Protein AF-A0A183T399-F1 (afdb_monomer_lite)

Sequence (146 aa):
MTERSDPFYVVKDEVIKSLAQANTEYEAWKSNVLGKSANIKTAETALRQTIRNIEWDLEDLQETVLIVEKNPAKFFIPADELRSRQFFLHDVKAIVRRVKDNLADPRDLNSNRKSVSFEIPTHAAVNGTVSRKVEKTNGFTPAHKP

pLDDT: mean 83.8, std 19.94, range [34.53, 98.56]

Structure (mmCIF, N/CA/C/O backbone):
data_AF-A0A183T399-F1
#
_entry.id   AF-A0A183T399-F1
#
loop_
_atom_site.group_PDB
_atom_site.id
_atom_site.type_symbol
_atom_site.label_atom_id
_atom_site.label_alt_id
_atom_site.label_comp_id
_atom_site.label_asym_id
_atom_site.label_entity_id
_atom_site.label_seq_id
_atom_site.pdbx_PDB_ins_code
_atom_site.Cartn_x
_atom_site.Cartn_y
_atom_site.Cartn_z
_atom_site.occupancy
_atom_site.B_iso_or_equiv
_atom_site.auth_seq_id
_atom_site.auth_comp_id
_atom_site.auth_asym_id
_atom_site.auth_atom_id
_atom_site.pdbx_PDB_model_num
ATOM 1 N N . MET A 1 1 ? 32.083 -4.484 -11.028 1.00 36.41 1 MET A N 1
ATOM 2 C CA . MET A 1 1 ? 30.987 -3.649 -11.558 1.00 36.41 1 MET A CA 1
ATOM 3 C C . MET A 1 1 ? 29.820 -3.829 -10.614 1.00 36.41 1 MET A C 1
ATOM 5 O O . MET A 1 1 ? 29.283 -4.921 -10.546 1.00 36.41 1 MET A O 1
ATOM 9 N N . THR A 1 2 ? 29.540 -2.839 -9.776 1.00 46.12 2 THR A N 1
ATOM 10 C CA . THR A 1 2 ? 28.446 -2.894 -8.804 1.00 46.12 2 THR A CA 1
ATOM 11 C C . THR A 1 2 ? 27.140 -2.691 -9.564 1.00 46.12 2 THR A C 1
ATOM 13 O O . THR A 1 2 ? 26.875 -1.579 -10.018 1.00 46.12 2 THR A O 1
ATOM 16 N N . GLU A 1 3 ? 26.349 -3.750 -9.750 1.00 53.56 3 GLU A N 1
ATOM 17 C CA . GLU A 1 3 ? 24.932 -3.577 -10.070 1.00 53.56 3 GLU A CA 1
ATOM 18 C C . GLU A 1 3 ? 24.320 -2.730 -8.953 1.00 53.56 3 GLU A C 1
ATOM 20 O O . GLU A 1 3 ? 24.285 -3.144 -7.794 1.00 53.56 3 GLU A O 1
ATOM 25 N N . ARG A 1 4 ? 23.897 -1.505 -9.270 1.00 63.12 4 ARG A N 1
ATOM 26 C CA . ARG A 1 4 ? 22.944 -0.818 -8.401 1.00 63.12 4 ARG A CA 1
ATOM 27 C C . ARG A 1 4 ? 21.620 -1.533 -8.600 1.00 63.12 4 ARG A C 1
ATOM 29 O O . ARG A 1 4 ? 21.142 -1.578 -9.730 1.00 63.12 4 ARG A O 1
ATOM 36 N N . SER A 1 5 ? 21.065 -2.071 -7.519 1.00 76.69 5 SER A N 1
ATOM 37 C CA . SER A 1 5 ? 19.714 -2.624 -7.502 1.00 76.69 5 SER A CA 1
ATOM 38 C C . SER A 1 5 ? 18.753 -1.655 -8.186 1.00 76.69 5 SER A C 1
ATOM 40 O O . SER A 1 5 ? 18.789 -0.453 -7.909 1.00 76.69 5 SER A O 1
ATOM 42 N N . ASP A 1 6 ? 17.924 -2.172 -9.091 1.00 86.06 6 ASP A N 1
ATOM 43 C CA . ASP A 1 6 ? 16.892 -1.388 -9.761 1.00 86.06 6 ASP A CA 1
ATOM 44 C C . ASP A 1 6 ? 15.998 -0.712 -8.701 1.00 86.06 6 ASP A C 1
ATOM 46 O O . ASP A 1 6 ? 15.392 -1.419 -7.885 1.00 86.06 6 ASP A O 1
ATOM 50 N N . PRO A 1 7 ? 15.906 0.634 -8.688 1.00 89.81 7 PRO A N 1
ATOM 51 C CA . PRO A 1 7 ? 15.120 1.372 -7.703 1.00 89.81 7 PRO A CA 1
ATOM 52 C C . PRO A 1 7 ? 13.665 0.907 -7.602 1.00 89.81 7 PRO A C 1
ATOM 54 O O . PRO A 1 7 ? 13.100 0.935 -6.512 1.00 89.81 7 PRO A O 1
ATOM 57 N N . PHE A 1 8 ? 13.076 0.420 -8.702 1.00 92.62 8 PHE A N 1
ATOM 58 C CA . PHE A 1 8 ? 11.723 -0.131 -8.683 1.00 92.62 8 PHE A CA 1
ATOM 59 C C . PHE A 1 8 ? 11.606 -1.308 -7.710 1.00 92.62 8 PHE A C 1
ATOM 61 O O . PHE A 1 8 ? 10.646 -1.390 -6.951 1.00 92.62 8 PHE A O 1
ATOM 68 N N . TYR A 1 9 ? 12.583 -2.217 -7.717 1.00 92.00 9 TYR A N 1
ATOM 69 C CA . TYR A 1 9 ? 12.554 -3.418 -6.885 1.00 92.00 9 TYR A CA 1
ATOM 70 C C . TYR A 1 9 ? 12.825 -3.118 -5.412 1.00 92.00 9 TYR A C 1
ATOM 72 O O . TYR A 1 9 ? 12.238 -3.760 -4.548 1.00 92.00 9 TYR A O 1
ATOM 80 N N . VAL A 1 10 ? 13.642 -2.103 -5.127 1.00 93.62 10 VAL A N 1
ATOM 81 C CA . VAL A 1 10 ? 13.868 -1.636 -3.752 1.00 93.62 10 VAL A CA 1
ATOM 82 C C . VAL A 1 10 ? 12.562 -1.125 -3.145 1.00 93.62 10 VAL A C 1
ATOM 84 O O . VAL A 1 10 ? 12.141 -1.614 -2.099 1.00 93.62 10 VAL A O 1
ATOM 87 N N . VAL A 1 11 ? 11.877 -0.213 -3.839 1.00 95.31 11 VAL A N 1
ATOM 88 C CA . VAL A 1 11 ? 10.609 0.352 -3.350 1.00 95.31 11 VAL A CA 1
ATOM 89 C C . VAL A 1 11 ? 9.497 -0.700 -3.372 1.00 95.31 11 VAL A C 1
ATOM 91 O O . VAL A 1 11 ? 8.677 -0.754 -2.463 1.00 95.31 11 VAL A O 1
ATOM 94 N N . LYS A 1 12 ? 9.487 -1.617 -4.350 1.00 94.31 12 LYS A N 1
ATOM 95 C CA . LYS A 1 12 ? 8.583 -2.780 -4.354 1.00 94.31 12 LYS A CA 1
A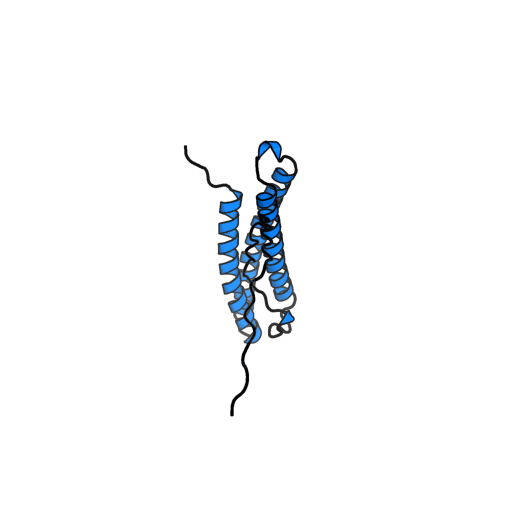TOM 96 C C . LYS A 1 12 ? 8.713 -3.602 -3.069 1.00 94.31 12 LYS A C 1
ATOM 98 O O . LYS A 1 12 ? 7.693 -3.960 -2.480 1.00 94.31 12 LYS A O 1
ATOM 103 N N . ASP A 1 13 ? 9.935 -3.897 -2.632 1.00 94.69 13 ASP A N 1
ATOM 104 C CA . ASP A 1 13 ? 10.172 -4.650 -1.398 1.00 94.69 13 ASP A CA 1
ATOM 105 C C . ASP A 1 13 ? 9.720 -3.868 -0.155 1.00 94.69 13 ASP A C 1
ATOM 107 O O . ASP A 1 13 ? 9.199 -4.459 0.794 1.00 94.69 13 ASP A O 1
ATOM 111 N N . GLU A 1 14 ? 9.883 -2.544 -0.151 1.00 96.25 14 GLU A N 1
ATOM 112 C CA . GLU A 1 14 ? 9.371 -1.665 0.908 1.00 96.25 14 GLU A CA 1
ATOM 113 C C . GLU A 1 14 ? 7.840 -1.661 0.950 1.00 96.25 14 GLU A C 1
ATOM 115 O O . GLU A 1 14 ? 7.261 -1.874 2.015 1.00 96.25 14 GLU A O 1
ATOM 120 N N . VAL A 1 15 ? 7.176 -1.561 -0.202 1.00 97.62 15 VAL A N 1
ATOM 121 C CA . VAL A 1 15 ? 5.715 -1.667 -0.319 1.00 97.62 15 VAL A CA 1
ATOM 122 C C . VAL A 1 15 ? 5.217 -3.024 0.182 1.00 97.62 15 VAL A C 1
ATOM 124 O O . VAL A 1 15 ? 4.230 -3.081 0.915 1.00 97.62 15 VAL A O 1
ATOM 127 N N . ILE A 1 16 ? 5.900 -4.126 -0.150 1.00 96.56 16 ILE A N 1
ATOM 128 C CA . ILE A 1 16 ? 5.543 -5.471 0.337 1.00 96.56 16 ILE A CA 1
ATOM 129 C C . ILE A 1 16 ? 5.653 -5.552 1.868 1.00 96.56 16 ILE A C 1
ATOM 131 O O . ILE A 1 16 ? 4.758 -6.094 2.521 1.00 96.56 16 ILE A O 1
ATOM 135 N N . LYS A 1 17 ? 6.709 -4.981 2.463 1.00 97.19 17 LYS A N 1
ATOM 136 C CA . LYS A 1 17 ? 6.855 -4.909 3.929 1.00 97.19 17 LYS A CA 1
ATOM 137 C C . LYS A 1 17 ? 5.747 -4.065 4.561 1.00 97.19 17 LYS A C 1
ATOM 139 O O . LYS A 1 17 ? 5.130 -4.503 5.532 1.00 97.19 17 LYS A O 1
ATOM 144 N N . SER A 1 18 ? 5.450 -2.904 3.983 1.00 98.06 18 SER A N 1
ATOM 145 C CA . SER A 1 18 ? 4.375 -2.019 4.439 1.00 98.06 18 SER A CA 1
ATOM 146 C C . SER A 1 18 ? 2.998 -2.680 4.327 1.00 98.06 18 SER A C 1
ATOM 148 O O . SER A 1 18 ? 2.166 -2.504 5.212 1.00 98.06 18 SER A O 1
ATOM 150 N N . LEU A 1 19 ? 2.749 -3.510 3.307 1.00 98.19 19 LEU A N 1
ATOM 151 C CA . LEU A 1 19 ? 1.519 -4.304 3.197 1.00 98.19 19 LEU A CA 1
ATOM 152 C C . LEU A 1 19 ? 1.408 -5.377 4.279 1.00 98.19 19 LEU A C 1
ATOM 154 O O . LEU A 1 19 ? 0.323 -5.578 4.822 1.00 98.19 19 LEU A O 1
ATOM 158 N N . ALA A 1 20 ? 2.508 -6.050 4.621 1.00 97.44 20 ALA A N 1
ATOM 159 C CA . ALA A 1 20 ? 2.519 -7.011 5.723 1.00 97.44 20 ALA A CA 1
ATOM 160 C C . ALA A 1 20 ? 2.215 -6.325 7.069 1.00 97.44 20 ALA A C 1
ATOM 162 O O . ALA A 1 20 ? 1.439 -6.845 7.880 1.00 97.44 20 ALA A O 1
ATOM 163 N N . GLN A 1 21 ? 2.761 -5.123 7.282 1.00 98.19 21 GLN A N 1
ATOM 164 C CA . GLN A 1 21 ? 2.411 -4.288 8.430 1.00 98.19 21 GLN A CA 1
ATOM 165 C C . GLN A 1 21 ? 0.931 -3.877 8.395 1.00 98.19 21 GLN A C 1
ATOM 167 O O . GLN A 1 21 ? 0.220 -4.080 9.380 1.00 98.19 21 GLN A O 1
ATOM 172 N N . ALA A 1 22 ? 0.439 -3.381 7.256 1.00 98.31 22 ALA A N 1
ATOM 173 C CA . ALA A 1 22 ? -0.955 -2.984 7.082 1.00 98.31 22 ALA A CA 1
ATOM 174 C C . ALA A 1 22 ? -1.924 -4.147 7.333 1.00 98.31 22 ALA A C 1
ATOM 176 O O . ALA A 1 22 ? -2.975 -3.931 7.923 1.00 98.31 22 ALA A O 1
ATOM 177 N N . ASN A 1 23 ? -1.572 -5.378 6.948 1.00 98.12 23 ASN A N 1
ATOM 178 C CA . ASN A 1 23 ? -2.367 -6.570 7.247 1.00 98.12 23 ASN A CA 1
ATOM 179 C C . ASN A 1 23 ? -2.509 -6.783 8.765 1.00 98.12 23 ASN A C 1
ATOM 181 O O . ASN A 1 23 ? -3.609 -6.970 9.281 1.00 98.12 23 ASN A O 1
ATOM 185 N N . THR A 1 24 ? -1.399 -6.674 9.499 1.00 97.94 24 THR A N 1
ATOM 186 C CA . THR A 1 24 ? -1.390 -6.814 10.965 1.00 97.94 24 THR A CA 1
ATOM 187 C C . THR A 1 24 ? -2.240 -5.729 11.632 1.00 97.94 24 THR A C 1
ATOM 189 O O . THR A 1 24 ? -3.067 -6.015 12.501 1.00 97.94 24 THR A O 1
ATOM 192 N N . GLU A 1 25 ? -2.074 -4.478 11.202 1.00 98.12 25 GLU A N 1
ATOM 193 C CA . GLU A 1 25 ? -2.846 -3.338 11.704 1.00 98.12 25 GLU A CA 1
ATOM 194 C C . GLU A 1 25 ? -4.331 -3.437 11.332 1.00 98.12 25 GLU A C 1
ATOM 196 O O . GLU A 1 25 ? -5.195 -3.088 12.137 1.00 98.12 25 GLU A O 1
ATOM 201 N N . TYR A 1 26 ? -4.641 -3.960 10.144 1.00 97.75 26 TYR A N 1
ATOM 202 C CA . TYR A 1 26 ? -6.001 -4.174 9.665 1.00 97.75 26 TYR A CA 1
ATOM 203 C C . TYR A 1 26 ? -6.742 -5.224 10.486 1.00 97.75 26 TYR A C 1
ATOM 205 O O . TYR A 1 26 ? -7.861 -4.960 10.928 1.00 97.75 26 TYR A O 1
ATOM 213 N N . GLU A 1 27 ? -6.126 -6.373 10.762 1.00 96.00 27 GLU A N 1
ATOM 214 C CA . GLU A 1 27 ? -6.742 -7.402 11.605 1.00 96.00 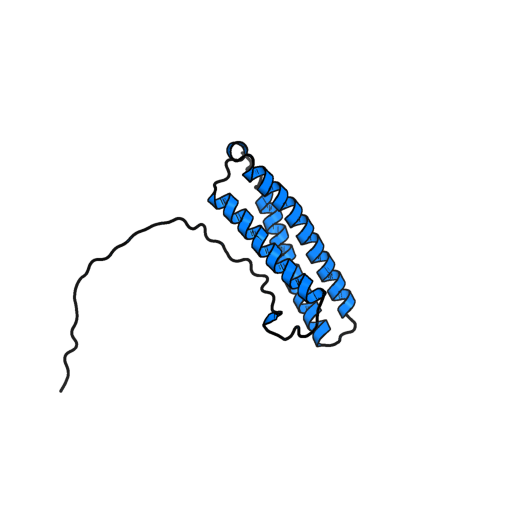27 GLU A CA 1
ATOM 215 C C . GLU A 1 27 ? -6.921 -6.916 13.051 1.00 96.00 27 GLU A C 1
ATOM 217 O O . GLU A 1 27 ? -7.972 -7.140 13.661 1.00 96.00 27 GLU A O 1
ATOM 222 N N . ALA A 1 28 ? -5.958 -6.154 13.583 1.00 95.81 28 ALA A N 1
ATOM 223 C CA . ALA A 1 28 ? -6.096 -5.514 14.889 1.00 95.81 28 ALA A CA 1
ATOM 224 C C . ALA A 1 28 ? -7.254 -4.501 14.909 1.00 95.81 28 ALA A C 1
ATOM 226 O O . ALA A 1 28 ? -8.089 -4.523 15.817 1.00 95.81 28 ALA A O 1
ATOM 227 N N . TRP A 1 29 ? -7.344 -3.621 13.911 1.00 97.19 29 TRP A N 1
ATOM 228 C CA . TRP A 1 29 ? -8.433 -2.653 13.783 1.00 97.19 29 TRP A CA 1
ATOM 229 C C . TRP A 1 29 ? -9.793 -3.349 13.653 1.00 97.19 29 TRP A C 1
ATOM 231 O O . TRP A 1 29 ? -10.713 -3.043 14.413 1.00 97.19 29 TRP A O 1
ATOM 241 N N . LYS A 1 30 ? -9.904 -4.343 12.769 1.00 95.38 30 LYS A N 1
ATOM 242 C CA . LYS A 1 30 ? -11.122 -5.129 12.548 1.00 95.38 30 LYS A CA 1
ATOM 243 C C . LYS A 1 30 ? -11.581 -5.826 13.829 1.00 95.38 30 LYS A C 1
ATOM 245 O O . LYS A 1 30 ? -12.755 -5.729 14.183 1.00 95.38 30 LYS A O 1
ATOM 250 N N . SER A 1 31 ? -10.665 -6.468 14.555 1.00 94.00 31 SER A N 1
ATOM 251 C CA . SER A 1 31 ? -10.955 -7.096 15.851 1.00 94.00 31 SER A CA 1
ATOM 252 C C . SER A 1 31 ? -11.480 -6.080 16.873 1.00 94.00 31 SER A C 1
ATOM 254 O O . SER A 1 31 ? -12.504 -6.311 17.517 1.00 94.00 31 SER A O 1
ATOM 256 N N . ASN A 1 32 ? -10.855 -4.898 16.957 1.00 94.38 32 ASN A N 1
ATOM 257 C CA . ASN A 1 32 ? -11.310 -3.824 17.841 1.00 94.38 32 ASN A CA 1
ATOM 258 C C . ASN A 1 32 ? -12.711 -3.308 17.472 1.00 94.38 32 ASN A C 1
ATOM 260 O O . ASN A 1 32 ? -13.512 -3.057 18.375 1.00 94.38 32 ASN A O 1
ATOM 264 N N . VAL A 1 33 ? -13.023 -3.163 16.178 1.00 93.88 33 VAL A N 1
ATOM 265 C CA . VAL A 1 33 ? -14.350 -2.735 15.702 1.00 93.88 33 VAL A CA 1
ATOM 266 C C . VAL A 1 33 ? -15.417 -3.765 16.073 1.00 93.88 33 VAL A C 1
ATOM 268 O O . VAL A 1 33 ? -16.441 -3.406 16.654 1.00 93.88 33 VAL A O 1
ATOM 271 N N . LEU A 1 34 ? -15.168 -5.046 15.790 1.00 92.06 34 LEU A N 1
ATOM 272 C CA . LEU A 1 34 ? -16.110 -6.131 16.083 1.00 92.06 34 LEU A CA 1
ATOM 273 C C . LEU A 1 34 ? -16.315 -6.326 17.593 1.00 92.06 34 LEU A C 1
ATOM 275 O O . LEU A 1 34 ? -17.436 -6.567 18.039 1.00 92.06 34 LEU A O 1
ATOM 279 N N . GLY A 1 35 ? -15.252 -6.165 18.383 1.00 91.94 35 GLY A N 1
ATOM 280 C CA . GLY A 1 35 ? -15.285 -6.236 19.843 1.00 91.94 35 GLY A CA 1
ATOM 281 C C . GLY A 1 35 ? -15.774 -4.964 20.544 1.00 91.94 35 GLY A C 1
ATOM 282 O O . GLY A 1 35 ? -15.851 -4.959 21.770 1.00 91.94 35 GLY A O 1
ATOM 283 N N . LYS A 1 36 ? -16.090 -3.886 19.806 1.00 88.31 36 LYS A N 1
ATOM 284 C CA . LYS A 1 36 ? -16.476 -2.565 20.351 1.00 88.31 36 LYS A CA 1
ATOM 285 C C . LYS A 1 36 ? -15.476 -2.024 21.390 1.00 88.31 36 LYS A C 1
ATOM 287 O O . LYS A 1 36 ? -15.858 -1.467 22.417 1.00 88.31 36 LYS A O 1
ATOM 292 N N . SER A 1 37 ? -14.187 -2.209 21.118 1.00 90.00 37 SER A N 1
ATOM 293 C CA . SER A 1 37 ? -13.074 -1.816 21.990 1.00 90.00 37 SER A CA 1
ATOM 294 C C . SER A 1 37 ? -12.866 -0.295 22.025 1.00 90.00 37 SER A C 1
ATOM 296 O O . SER A 1 37 ? -13.106 0.404 21.042 1.00 90.00 37 SER A O 1
ATOM 298 N N . ALA A 1 38 ? -12.329 0.236 23.127 1.00 88.25 38 ALA A N 1
ATOM 299 C CA . ALA A 1 38 ? -11.937 1.648 23.215 1.00 88.25 38 ALA A CA 1
ATOM 300 C C . ALA A 1 38 ? -10.754 2.004 22.285 1.00 88.25 38 ALA A C 1
ATOM 302 O O . ALA A 1 38 ? -10.574 3.166 21.924 1.00 88.25 38 ALA A O 1
ATOM 303 N N . ASN A 1 39 ? -9.975 1.006 21.850 1.00 91.00 39 ASN A N 1
ATOM 304 C CA . ASN A 1 39 ? -8.752 1.198 21.062 1.00 91.00 39 ASN A CA 1
ATOM 305 C C . ASN A 1 39 ? -8.988 1.350 19.546 1.00 91.00 39 ASN A C 1
ATOM 307 O O . ASN A 1 39 ? -8.020 1.461 18.793 1.00 91.00 39 ASN A O 1
ATOM 311 N N . ILE A 1 40 ? -10.249 1.378 19.083 1.00 94.31 40 ILE A N 1
ATOM 312 C CA . ILE A 1 40 ? -10.597 1.462 17.650 1.00 94.31 40 ILE A CA 1
ATOM 313 C C . ILE A 1 40 ? -9.908 2.650 16.976 1.00 94.31 40 ILE A C 1
ATOM 315 O O . ILE A 1 40 ? -9.269 2.466 15.947 1.00 94.31 40 ILE A O 1
ATOM 319 N N . LYS A 1 41 ? -9.982 3.851 17.568 1.00 95.06 41 LYS A N 1
ATOM 320 C CA . LYS A 1 41 ? -9.418 5.072 16.962 1.00 95.06 41 LYS A CA 1
ATOM 321 C C . LYS A 1 41 ? -7.900 5.004 16.801 1.00 95.06 41 LYS A C 1
ATOM 323 O O . LYS A 1 41 ? -7.369 5.473 15.798 1.00 95.06 41 LYS A O 1
ATOM 328 N N . THR A 1 42 ? -7.205 4.422 17.776 1.00 96.44 42 THR A N 1
ATOM 329 C CA . THR A 1 42 ? -5.746 4.273 17.739 1.00 96.44 42 THR A CA 1
ATOM 330 C C . THR A 1 42 ? -5.334 3.303 16.637 1.00 96.44 42 THR A C 1
ATOM 332 O O . THR A 1 42 ? -4.495 3.646 15.809 1.00 96.44 42 THR A O 1
ATOM 335 N N . ALA A 1 43 ? -5.976 2.130 16.578 1.00 96.38 43 ALA A N 1
ATOM 336 C CA . ALA A 1 43 ? -5.721 1.140 15.533 1.00 96.38 43 ALA A CA 1
ATOM 337 C C . ALA A 1 43 ? -6.087 1.677 14.138 1.00 96.38 43 ALA A C 1
ATOM 339 O O . ALA A 1 43 ? -5.342 1.493 13.181 1.00 96.38 43 ALA A O 1
ATOM 340 N N . GLU A 1 44 ? -7.199 2.410 14.035 1.00 97.38 44 GLU A N 1
ATOM 341 C CA . GLU A 1 44 ? -7.624 3.074 12.803 1.00 97.38 44 GLU A CA 1
ATOM 342 C C . GLU A 1 44 ? -6.591 4.103 12.329 1.00 97.38 44 GLU A C 1
ATOM 344 O O . GLU A 1 44 ? -6.268 4.159 11.145 1.00 97.38 44 GLU A 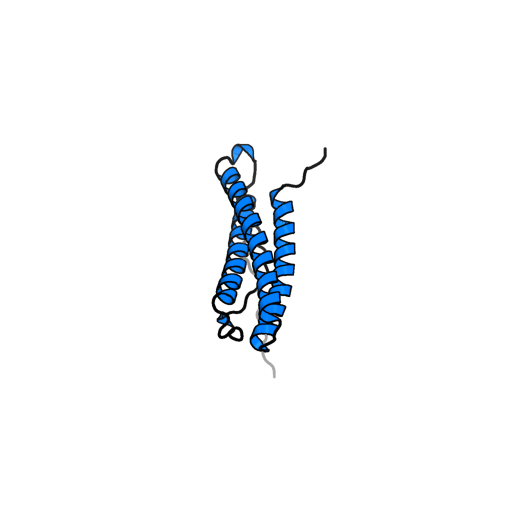O 1
ATOM 349 N N . THR A 1 45 ? -6.056 4.911 13.246 1.00 98.06 45 THR A N 1
ATOM 350 C CA . THR A 1 45 ? -5.063 5.943 12.919 1.00 98.06 45 THR A CA 1
ATOM 351 C C . THR A 1 45 ? -3.760 5.327 12.419 1.00 98.06 45 THR A C 1
ATOM 353 O O . THR A 1 45 ? -3.237 5.785 11.405 1.00 98.06 45 THR A O 1
ATOM 356 N N . ALA A 1 46 ? -3.268 4.278 13.088 1.00 98.00 46 ALA A N 1
ATOM 357 C CA . ALA A 1 46 ? -2.070 3.553 12.661 1.00 98.00 46 ALA A CA 1
ATOM 358 C C . ALA A 1 46 ? -2.243 2.993 11.242 1.00 98.00 46 ALA A C 1
ATOM 360 O O . ALA A 1 46 ? -1.470 3.334 10.348 1.00 98.00 46 ALA A O 1
ATOM 361 N N . LEU A 1 47 ? -3.346 2.275 11.005 1.00 98.56 47 LEU A N 1
ATOM 362 C CA . LEU A 1 47 ? -3.649 1.710 9.695 1.00 98.56 47 LEU A CA 1
ATOM 363 C C . LEU A 1 47 ? -3.763 2.787 8.608 1.00 98.56 47 LEU A C 1
ATOM 365 O O . LEU A 1 47 ? -3.216 2.634 7.518 1.00 98.56 47 LEU A O 1
ATOM 369 N N . ARG A 1 48 ? -4.454 3.901 8.884 1.00 98.50 48 ARG A N 1
ATOM 370 C CA . ARG A 1 48 ? -4.570 5.023 7.935 1.00 98.50 48 ARG A CA 1
ATOM 371 C C . ARG A 1 48 ? -3.211 5.617 7.578 1.00 98.50 48 ARG A C 1
ATOM 373 O O . ARG A 1 48 ? -3.037 6.059 6.444 1.00 98.50 48 ARG A O 1
ATOM 380 N N . GLN A 1 49 ? -2.277 5.650 8.525 1.00 98.44 49 GLN A N 1
ATOM 381 C CA . GLN A 1 49 ? -0.935 6.157 8.283 1.00 98.44 49 GLN A CA 1
ATOM 382 C C . GLN A 1 49 ? -0.132 5.200 7.402 1.00 98.44 49 GLN A C 1
ATOM 384 O O . GLN A 1 49 ? 0.434 5.639 6.405 1.00 98.44 49 GLN A O 1
ATOM 389 N N . THR A 1 50 ? -0.150 3.903 7.708 1.00 98.50 50 THR A N 1
ATOM 390 C CA . THR A 1 50 ? 0.531 2.889 6.893 1.00 98.50 50 THR A CA 1
ATOM 391 C C . THR A 1 50 ? -0.019 2.862 5.468 1.00 98.50 50 THR A C 1
ATOM 393 O O . THR A 1 50 ? 0.748 2.884 4.510 1.00 98.50 50 THR A O 1
ATOM 396 N N . ILE A 1 51 ? -1.347 2.911 5.307 1.00 98.56 51 ILE A N 1
ATOM 397 C CA . ILE A 1 51 ? -1.986 2.968 3.986 1.00 98.56 51 ILE A CA 1
ATOM 398 C C . ILE A 1 51 ? -1.574 4.221 3.208 1.00 98.56 51 ILE A C 1
ATOM 400 O O . ILE A 1 51 ? -1.307 4.121 2.015 1.00 98.56 51 ILE A O 1
ATOM 404 N N . ARG A 1 52 ? -1.474 5.383 3.862 1.00 98.50 52 ARG A N 1
ATOM 405 C CA . ARG A 1 52 ? -1.023 6.616 3.203 1.00 98.50 52 ARG A CA 1
ATOM 406 C C . ARG A 1 52 ? 0.416 6.515 2.705 1.00 98.50 52 ARG A C 1
ATOM 408 O O . ARG A 1 52 ? 0.683 6.945 1.592 1.00 98.50 52 ARG A O 1
ATOM 415 N N . ASN A 1 53 ? 1.313 5.947 3.509 1.00 98.19 53 ASN A N 1
ATOM 416 C CA . ASN A 1 53 ? 2.702 5.754 3.098 1.00 98.19 53 ASN A CA 1
ATOM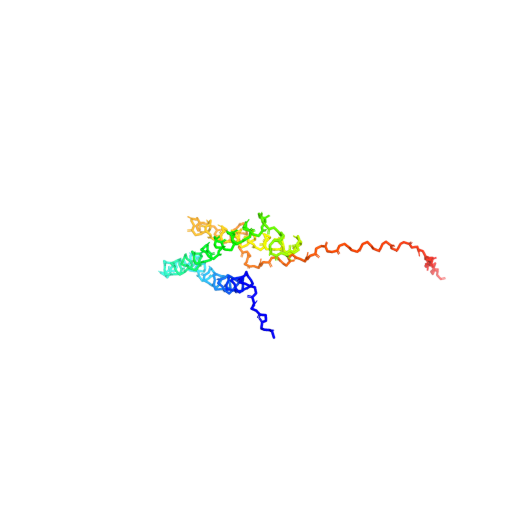 417 C C . ASN A 1 53 ? 2.777 4.869 1.844 1.00 98.19 53 ASN A C 1
ATOM 419 O O . ASN A 1 53 ? 3.440 5.235 0.882 1.00 98.19 53 ASN A O 1
ATOM 423 N N . ILE A 1 54 ? 2.001 3.778 1.812 1.00 98.44 54 ILE A N 1
ATOM 424 C CA . ILE A 1 54 ? 1.896 2.918 0.625 1.00 98.44 54 ILE A CA 1
ATOM 425 C C . ILE A 1 54 ? 1.358 3.706 -0.579 1.00 98.44 54 ILE A C 1
ATOM 427 O O . ILE A 1 54 ? 1.860 3.537 -1.683 1.00 98.44 54 ILE A O 1
ATOM 431 N N . GLU A 1 55 ? 0.336 4.554 -0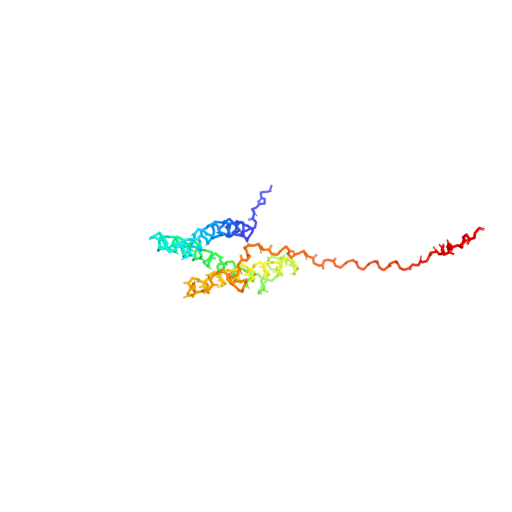.408 1.00 98.31 55 GLU A N 1
ATOM 432 C CA . GLU A 1 55 ? -0.193 5.371 -1.513 1.00 98.31 55 GLU A CA 1
ATOM 433 C C . GLU A 1 55 ? 0.883 6.277 -2.128 1.00 98.31 55 GLU A C 1
ATOM 435 O O . GLU A 1 55 ? 0.971 6.335 -3.352 1.00 98.31 55 GLU A O 1
ATOM 440 N N . TRP A 1 56 ? 1.735 6.901 -1.309 1.00 98.06 56 TRP A N 1
ATOM 441 C CA . TRP A 1 56 ? 2.860 7.706 -1.796 1.00 98.06 56 TRP A CA 1
ATOM 442 C C . TRP A 1 56 ? 3.885 6.875 -2.570 1.00 98.06 56 TRP A C 1
ATOM 444 O O . TRP A 1 56 ? 4.232 7.237 -3.692 1.00 98.06 56 TRP A O 1
ATOM 454 N N . ASP A 1 57 ? 4.285 5.717 -2.042 1.00 97.56 57 ASP A N 1
ATOM 455 C CA . ASP A 1 57 ? 5.219 4.825 -2.741 1.00 97.56 57 ASP A CA 1
ATOM 456 C C . ASP A 1 57 ? 4.656 4.378 -4.106 1.00 97.56 57 ASP A C 1
ATOM 458 O O . ASP A 1 57 ? 5.378 4.272 -5.100 1.00 97.56 57 ASP A O 1
ATOM 462 N N . LEU A 1 58 ? 3.343 4.131 -4.189 1.00 97.75 58 LEU A N 1
ATOM 463 C CA . LEU A 1 58 ? 2.676 3.752 -5.438 1.00 97.75 58 LEU A CA 1
ATOM 464 C C . LEU A 1 58 ? 2.565 4.903 -6.439 1.00 97.75 58 LEU A C 1
ATOM 466 O O . LEU A 1 58 ? 2.547 4.637 -7.643 1.00 97.75 58 LEU A O 1
ATOM 470 N N . GLU A 1 59 ? 2.425 6.145 -5.976 1.00 96.62 59 GLU A N 1
ATOM 471 C CA . GLU A 1 59 ? 2.449 7.332 -6.835 1.00 96.62 59 GLU A CA 1
ATOM 472 C C . GLU A 1 59 ? 3.822 7.462 -7.501 1.00 96.62 59 GLU A C 1
ATOM 474 O O . GLU A 1 59 ? 3.899 7.489 -8.732 1.00 96.62 59 GLU A O 1
ATOM 479 N N . ASP A 1 60 ? 4.897 7.394 -6.713 1.00 95.00 60 ASP A N 1
ATOM 480 C CA . ASP A 1 60 ? 6.269 7.469 -7.218 1.00 95.00 60 ASP A CA 1
ATOM 481 C C . ASP A 1 60 ? 6.583 6.316 -8.180 1.00 95.00 60 ASP A C 1
ATOM 483 O O . ASP A 1 60 ? 7.058 6.529 -9.302 1.00 95.00 60 ASP A O 1
ATOM 487 N N . LEU A 1 61 ? 6.259 5.076 -7.798 1.00 95.88 61 LEU A N 1
ATOM 488 C CA . LEU A 1 61 ? 6.468 3.921 -8.668 1.00 95.88 61 LEU A CA 1
ATOM 489 C C . LEU A 1 61 ? 5.668 4.032 -9.970 1.00 95.88 61 LEU A C 1
ATOM 491 O O . LEU A 1 61 ? 6.181 3.665 -11.031 1.00 95.88 61 LEU A O 1
ATOM 495 N N . GLN A 1 62 ? 4.437 4.543 -9.929 1.00 96.19 62 GLN A N 1
ATOM 496 C CA . GLN A 1 62 ? 3.651 4.715 -11.145 1.00 96.19 62 GLN A CA 1
ATOM 497 C C . GLN A 1 62 ? 4.266 5.757 -12.082 1.00 96.19 62 GLN A C 1
ATOM 499 O O . GLN A 1 62 ? 4.346 5.499 -13.285 1.00 96.19 62 GLN A O 1
ATOM 504 N N . GLU A 1 63 ? 4.772 6.872 -11.556 1.00 95.00 63 GLU A N 1
ATOM 505 C CA . GLU A 1 63 ? 5.512 7.849 -12.358 1.00 95.00 63 GLU A CA 1
ATOM 506 C C . GLU A 1 63 ? 6.742 7.208 -13.020 1.00 95.00 63 GLU A C 1
ATOM 508 O O . GLU A 1 63 ? 6.962 7.385 -14.222 1.00 95.00 63 GLU A O 1
ATOM 513 N N . THR A 1 64 ? 7.501 6.374 -12.296 1.00 91.94 64 THR A N 1
ATOM 514 C CA . THR A 1 64 ? 8.652 5.672 -12.897 1.00 91.94 64 THR A CA 1
ATOM 515 C C . THR A 1 64 ? 8.243 4.733 -14.035 1.00 91.94 64 THR A C 1
ATOM 517 O O . THR A 1 64 ? 8.880 4.736 -15.091 1.00 91.94 64 THR A O 1
ATOM 520 N N . VAL A 1 65 ? 7.157 3.972 -13.867 1.00 93.12 65 VAL A N 1
ATOM 521 C CA . VAL A 1 65 ? 6.637 3.056 -14.894 1.00 93.12 65 VAL A CA 1
ATOM 522 C C . VAL A 1 65 ? 6.188 3.828 -16.137 1.00 93.12 65 VAL A C 1
ATOM 524 O O . VAL A 1 65 ? 6.519 3.425 -17.252 1.00 93.12 65 VAL A O 1
ATOM 527 N N . LEU A 1 66 ? 5.521 4.974 -15.964 1.00 93.56 66 LEU A N 1
ATOM 528 C CA . LEU A 1 66 ? 5.107 5.844 -17.071 1.00 93.56 66 LEU A CA 1
ATOM 529 C C . LEU A 1 66 ? 6.303 6.440 -17.828 1.00 93.56 66 LEU A C 1
ATOM 531 O O . LEU A 1 66 ? 6.254 6.583 -19.051 1.00 93.56 66 LEU A O 1
ATOM 535 N N . ILE A 1 67 ? 7.386 6.791 -17.129 1.00 91.69 67 ILE A N 1
ATOM 536 C CA . ILE A 1 67 ? 8.617 7.285 -17.764 1.00 91.69 67 ILE A CA 1
ATOM 537 C C . ILE A 1 67 ? 9.265 6.184 -18.616 1.00 91.69 67 ILE A C 1
ATOM 539 O O . ILE A 1 67 ? 9.684 6.452 -19.746 1.00 91.69 67 ILE A O 1
ATOM 543 N N . VAL A 1 68 ? 9.331 4.954 -18.096 1.00 90.75 68 VAL A N 1
ATOM 544 C CA . VAL A 1 68 ? 9.881 3.795 -18.817 1.00 90.75 68 VAL A CA 1
ATOM 545 C C . VAL A 1 68 ? 9.059 3.487 -20.065 1.00 90.75 68 VAL A C 1
ATOM 547 O O . VAL A 1 68 ? 9.626 3.326 -21.146 1.00 90.75 68 VAL A O 1
ATOM 550 N N . GLU A 1 69 ? 7.733 3.462 -19.935 1.00 90.88 69 GLU A N 1
ATOM 551 C CA . GLU A 1 69 ? 6.804 3.189 -21.035 1.00 90.88 69 GLU A CA 1
ATOM 552 C C . GLU A 1 69 ? 6.933 4.209 -22.176 1.00 90.88 69 GLU A C 1
ATOM 554 O O . GLU A 1 69 ? 6.889 3.846 -23.351 1.00 90.88 69 GLU A O 1
ATOM 559 N N . LYS A 1 70 ? 7.166 5.485 -21.847 1.00 92.62 70 LYS A N 1
ATOM 560 C CA . LYS A 1 70 ? 7.347 6.559 -22.837 1.00 92.62 70 LYS A CA 1
ATOM 561 C C . LYS A 1 70 ? 8.706 6.535 -23.540 1.00 92.62 70 LYS A C 1
ATOM 563 O O . LYS A 1 70 ? 8.842 7.169 -24.586 1.00 92.62 70 LYS A O 1
ATOM 568 N N . ASN A 1 71 ? 9.722 5.864 -22.990 1.00 89.50 71 ASN A N 1
ATOM 569 C CA . ASN A 1 71 ? 11.065 5.838 -23.579 1.00 89.50 71 ASN A CA 1
ATOM 570 C C . ASN A 1 71 ? 11.767 4.469 -23.449 1.00 89.50 71 ASN A C 1
ATOM 572 O O . ASN A 1 71 ? 12.837 4.368 -22.838 1.00 89.50 71 ASN A O 1
ATOM 576 N N . PRO A 1 72 ? 11.215 3.406 -24.060 1.00 85.12 72 PRO A N 1
ATOM 577 C CA . PRO A 1 72 ? 11.713 2.040 -23.888 1.00 85.12 72 PRO A CA 1
ATOM 578 C C . PRO A 1 72 ? 13.163 1.861 -24.367 1.00 85.12 72 PRO A C 1
ATOM 580 O O . PRO A 1 72 ? 13.922 1.100 -23.768 1.00 85.12 72 PRO A O 1
ATOM 583 N N . ALA A 1 73 ? 13.583 2.614 -25.392 1.00 84.62 73 ALA A N 1
ATOM 584 C CA . ALA A 1 73 ? 14.939 2.564 -25.943 1.00 84.62 73 ALA A CA 1
ATOM 585 C C . ALA A 1 73 ? 16.022 3.053 -24.965 1.00 84.62 73 ALA A C 1
ATOM 587 O O . ALA A 1 73 ? 17.182 2.686 -25.114 1.00 84.62 73 ALA A O 1
ATOM 588 N N . LYS A 1 74 ? 15.664 3.882 -23.974 1.00 86.25 74 LYS A N 1
ATOM 589 C CA . LYS A 1 74 ? 16.604 4.382 -22.959 1.00 86.25 74 LYS A CA 1
ATOM 590 C C . LYS A 1 74 ? 16.788 3.404 -21.801 1.00 86.25 74 LYS A C 1
ATOM 592 O O . LYS A 1 74 ? 17.877 3.330 -21.238 1.00 86.25 74 LYS A O 1
ATOM 597 N N . PHE A 1 75 ? 15.721 2.708 -21.418 1.00 84.88 75 PHE A N 1
ATOM 598 C CA . PHE A 1 75 ? 15.693 1.900 -20.199 1.00 84.88 75 PHE A CA 1
ATOM 599 C C . PHE A 1 75 ? 15.912 0.407 -20.451 1.00 84.88 75 PHE A C 1
ATOM 601 O O . PHE A 1 75 ? 16.248 -0.300 -19.510 1.00 84.88 75 PHE A O 1
ATOM 608 N N . PHE A 1 76 ? 15.756 -0.068 -21.694 1.00 86.75 76 PHE A N 1
ATOM 609 C CA . PHE A 1 76 ? 15.969 -1.472 -22.079 1.00 86.75 76 PHE A CA 1
ATOM 610 C C . PHE A 1 76 ? 15.200 -2.480 -21.203 1.00 86.75 76 PHE A C 1
ATOM 612 O O . PHE A 1 76 ? 15.644 -3.608 -20.997 1.00 86.75 76 PHE A O 1
ATOM 619 N N . ILE A 1 77 ? 14.031 -2.080 -20.696 1.00 87.38 77 ILE A N 1
ATOM 620 C CA . ILE A 1 77 ? 13.162 -2.939 -19.891 1.00 87.38 77 ILE A CA 1
ATOM 621 C C . ILE A 1 77 ? 12.314 -3.810 -20.837 1.00 87.38 77 ILE A C 1
ATOM 623 O O . ILE A 1 77 ? 11.619 -3.259 -21.697 1.00 87.38 77 ILE A O 1
ATOM 627 N N . PRO A 1 78 ? 12.345 -5.152 -20.707 1.00 90.31 78 PRO A N 1
ATOM 628 C CA . PRO A 1 78 ? 11.503 -6.043 -21.503 1.00 90.31 78 PRO A CA 1
ATOM 629 C C . PRO A 1 78 ? 10.009 -5.751 -21.317 1.00 90.31 78 PRO A C 1
ATOM 631 O O . PRO A 1 78 ? 9.569 -5.375 -20.233 1.00 90.31 78 PRO A O 1
ATOM 634 N N . ALA A 1 79 ? 9.200 -5.990 -22.351 1.00 89.62 79 ALA A N 1
ATOM 635 C CA . ALA A 1 79 ? 7.756 -5.749 -22.281 1.00 89.62 79 ALA A CA 1
ATOM 636 C C . ALA A 1 79 ? 7.065 -6.566 -21.170 1.00 89.62 79 ALA A C 1
ATOM 638 O O . ALA A 1 79 ? 6.169 -6.053 -20.500 1.00 89.62 79 ALA A O 1
ATOM 639 N N . ASP A 1 80 ? 7.499 -7.809 -20.944 1.00 90.38 80 ASP A N 1
ATOM 640 C CA . ASP A 1 80 ? 6.962 -8.661 -19.874 1.00 90.38 80 ASP A CA 1
ATOM 641 C C . ASP A 1 80 ? 7.329 -8.143 -18.482 1.00 90.38 80 ASP A C 1
ATOM 643 O O . ASP A 1 80 ? 6.512 -8.181 -17.564 1.00 90.38 80 ASP A O 1
ATOM 647 N N . GLU A 1 81 ? 8.535 -7.592 -18.345 1.00 91.62 81 GLU A N 1
ATOM 648 C CA . GLU A 1 81 ? 8.993 -6.957 -17.115 1.00 91.62 81 GLU A CA 1
ATOM 649 C C . GLU A 1 81 ? 8.175 -5.691 -16.832 1.00 91.62 81 GLU A C 1
ATOM 651 O O . GLU A 1 81 ? 7.621 -5.551 -15.745 1.00 91.62 81 GLU A O 1
ATOM 656 N N . LEU A 1 82 ? 7.996 -4.809 -17.823 1.00 92.69 82 LEU A N 1
ATOM 657 C CA . LEU A 1 82 ? 7.151 -3.618 -17.683 1.00 92.69 82 LEU A CA 1
ATOM 658 C C . LEU A 1 82 ? 5.713 -3.988 -17.291 1.00 92.69 82 LEU A C 1
ATOM 660 O O . LEU A 1 82 ? 5.128 -3.370 -16.400 1.00 92.69 82 LEU A O 1
ATOM 664 N N . ARG A 1 83 ? 5.162 -5.039 -17.907 1.00 93.56 83 ARG A N 1
ATOM 665 C CA . ARG A 1 83 ? 3.828 -5.551 -17.585 1.00 93.56 83 ARG A CA 1
ATOM 666 C C . ARG A 1 83 ? 3.747 -6.080 -16.152 1.00 93.56 83 ARG A C 1
ATOM 668 O O . ARG A 1 83 ? 2.774 -5.799 -15.459 1.00 93.56 83 ARG A O 1
ATOM 675 N N . SER A 1 84 ? 4.766 -6.798 -15.684 1.00 94.06 84 SER A N 1
ATOM 676 C CA . SER A 1 84 ? 4.857 -7.263 -14.294 1.00 94.06 84 SER A CA 1
ATOM 677 C C . SER A 1 84 ? 4.827 -6.092 -13.302 1.00 94.06 84 SER A C 1
ATOM 679 O O . SER A 1 84 ? 4.089 -6.132 -12.314 1.00 94.06 84 SER A O 1
ATOM 681 N N . ARG A 1 85 ? 5.538 -4.994 -13.604 1.00 95.00 85 ARG A N 1
ATOM 682 C CA . ARG A 1 85 ? 5.497 -3.759 -12.796 1.00 95.00 85 ARG A CA 1
ATOM 683 C C . ARG A 1 85 ? 4.102 -3.139 -12.754 1.00 95.00 85 ARG A C 1
ATOM 685 O O . ARG A 1 85 ? 3.629 -2.768 -11.682 1.00 95.00 85 ARG A O 1
ATOM 692 N N . GLN A 1 86 ? 3.430 -3.064 -13.903 1.00 95.38 86 GLN A N 1
ATOM 693 C CA . GLN A 1 86 ? 2.059 -2.554 -14.006 1.00 95.38 86 GLN A CA 1
ATOM 694 C C . GLN A 1 86 ? 1.065 -3.414 -13.209 1.00 95.38 86 GLN A C 1
ATOM 696 O O . GLN A 1 86 ? 0.232 -2.865 -12.487 1.00 95.38 86 GLN A O 1
ATOM 701 N N . PHE A 1 87 ? 1.168 -4.745 -13.288 1.00 95.94 87 PHE A N 1
ATOM 702 C CA . PHE A 1 87 ? 0.310 -5.647 -12.516 1.00 95.94 87 PHE A CA 1
ATOM 703 C C . PHE A 1 87 ? 0.540 -5.533 -11.013 1.00 95.94 87 PHE A C 1
ATOM 705 O O . PHE A 1 87 ? -0.429 -5.447 -10.262 1.00 95.94 87 PHE A O 1
ATOM 712 N N . PHE A 1 88 ? 1.798 -5.447 -10.575 1.00 96.31 88 PHE A N 1
ATOM 713 C CA . PHE A 1 88 ? 2.115 -5.195 -9.172 1.00 96.31 88 PHE A CA 1
ATOM 714 C C . PHE A 1 88 ? 1.419 -3.922 -8.662 1.00 96.31 88 PHE A C 1
ATOM 716 O O . PHE A 1 88 ? 0.701 -3.972 -7.666 1.00 96.31 88 PHE A O 1
ATOM 723 N N . LEU A 1 89 ? 1.559 -2.798 -9.376 1.00 96.75 89 LEU A N 1
ATOM 724 C CA . LEU A 1 89 ? 0.905 -1.539 -9.003 1.00 96.75 89 LEU A CA 1
ATOM 725 C C . LEU A 1 89 ? -0.619 -1.667 -8.952 1.00 96.75 89 LEU A C 1
ATOM 727 O O . LEU A 1 89 ? -1.249 -1.191 -8.008 1.00 96.75 89 LEU A O 1
ATOM 731 N N . HIS A 1 90 ? -1.213 -2.311 -9.956 1.00 96.62 90 HIS A N 1
ATOM 732 C CA . HIS A 1 90 ? -2.653 -2.535 -10.017 1.00 96.62 90 HIS A CA 1
ATOM 733 C C . HIS A 1 90 ? -3.162 -3.316 -8.797 1.00 96.62 90 HIS A C 1
ATOM 735 O O . HIS A 1 90 ? -4.134 -2.907 -8.155 1.00 96.62 90 HIS A O 1
ATOM 741 N N . ASP A 1 91 ? -2.491 -4.410 -8.448 1.00 96.69 91 ASP A N 1
ATOM 742 C CA . ASP A 1 91 ? -2.931 -5.291 -7.372 1.00 96.69 91 ASP A CA 1
ATOM 743 C C . ASP A 1 91 ? -2.788 -4.633 -6.005 1.00 96.69 91 ASP A C 1
ATOM 745 O O . ASP A 1 91 ? -3.728 -4.666 -5.207 1.00 96.69 91 ASP A O 1
ATOM 749 N N . VAL A 1 92 ? -1.670 -3.948 -5.751 1.00 97.69 92 VAL A N 1
ATOM 750 C CA . VAL A 1 92 ? -1.496 -3.211 -4.495 1.00 97.69 92 VAL A CA 1
ATOM 751 C C . VAL A 1 92 ? -2.534 -2.093 -4.370 1.00 97.69 92 VAL A C 1
ATOM 753 O O . VAL A 1 92 ? -3.151 -1.946 -3.312 1.00 97.69 92 VAL A O 1
ATOM 756 N N . LYS A 1 93 ? -2.824 -1.356 -5.452 1.00 97.69 93 LYS A N 1
ATOM 757 C CA . LYS A 1 93 ? -3.895 -0.344 -5.457 1.00 97.69 93 LYS A CA 1
ATOM 758 C C . LYS A 1 93 ? -5.261 -0.947 -5.149 1.00 97.69 93 LYS A C 1
ATOM 760 O O . LYS A 1 93 ? -6.045 -0.340 -4.418 1.00 97.69 93 LYS A O 1
ATOM 765 N N . ALA A 1 94 ? -5.553 -2.140 -5.663 1.00 96.88 94 ALA A N 1
ATOM 766 C CA . ALA A 1 94 ? -6.796 -2.838 -5.358 1.00 96.88 94 ALA A CA 1
ATOM 767 C C . ALA A 1 94 ? -6.893 -3.218 -3.870 1.00 96.88 94 ALA A C 1
ATOM 769 O O . ALA A 1 94 ? -7.961 -3.055 -3.275 1.00 96.88 94 ALA A O 1
ATOM 770 N N . ILE A 1 95 ? -5.794 -3.673 -3.256 1.00 97.44 95 ILE A N 1
ATOM 771 C CA . ILE A 1 95 ? -5.729 -3.975 -1.816 1.00 97.44 95 ILE A CA 1
ATOM 772 C C . ILE A 1 95 ? -5.971 -2.700 -1.000 1.00 97.44 95 ILE A C 1
ATOM 774 O O . ILE A 1 95 ? -6.904 -2.656 -0.195 1.00 97.44 95 ILE A O 1
ATOM 778 N N . VAL A 1 96 ? -5.201 -1.639 -1.265 1.00 98.12 96 VAL A N 1
ATOM 779 C CA . VAL A 1 96 ? -5.322 -0.335 -0.593 1.00 98.12 96 VAL A CA 1
ATOM 780 C C . VAL A 1 96 ? -6.749 0.203 -0.681 1.00 98.12 96 VAL A C 1
ATOM 782 O O . VAL A 1 96 ? -7.325 0.614 0.328 1.00 98.12 96 VAL A O 1
ATOM 785 N N . ARG A 1 97 ? -7.364 0.138 -1.867 1.00 97.12 97 ARG A N 1
ATOM 786 C CA . ARG A 1 97 ? -8.747 0.576 -2.074 1.00 97.12 97 ARG A CA 1
ATOM 787 C C . ARG A 1 97 ? -9.727 -0.191 -1.188 1.00 97.12 97 ARG A C 1
ATOM 789 O O . ARG A 1 97 ? -10.551 0.437 -0.536 1.00 97.12 97 ARG A O 1
ATOM 796 N N . ARG A 1 98 ? -9.629 -1.524 -1.116 1.00 96.25 98 ARG A N 1
ATOM 797 C CA . ARG A 1 98 ? -10.519 -2.336 -0.262 1.00 96.25 98 ARG A CA 1
ATOM 798 C C . ARG A 1 98 ? -10.352 -1.999 1.219 1.00 96.25 98 ARG A C 1
ATOM 800 O O . ARG A 1 98 ? -11.348 -1.885 1.928 1.00 96.25 98 ARG A O 1
ATOM 807 N N . VAL A 1 99 ? -9.118 -1.786 1.683 1.00 97.38 99 VAL A N 1
ATOM 808 C CA . VAL A 1 99 ? -8.865 -1.350 3.067 1.00 97.38 99 VAL A CA 1
ATOM 809 C C . VAL A 1 99 ? -9.519 0.007 3.331 1.00 97.38 99 VAL A C 1
ATOM 811 O O . VAL A 1 99 ? -10.206 0.172 4.337 1.00 97.38 99 VAL A O 1
ATOM 814 N N . LYS A 1 100 ? -9.376 0.964 2.408 1.00 97.62 100 LYS A N 1
ATOM 815 C CA . LYS A 1 100 ? -10.003 2.291 2.509 1.00 97.62 100 LYS A CA 1
ATOM 816 C C . LYS A 1 100 ? -11.530 2.218 2.499 1.00 97.62 100 LYS A C 1
ATOM 818 O O . LYS A 1 100 ? -12.160 2.893 3.309 1.00 97.62 100 LYS A O 1
ATOM 823 N N . ASP A 1 101 ? -12.116 1.373 1.655 1.00 95.62 101 ASP A N 1
ATOM 824 C CA . ASP A 1 101 ? -13.566 1.146 1.600 1.00 95.62 101 ASP A CA 1
ATOM 825 C C . ASP A 1 101 ? -14.098 0.587 2.933 1.00 95.62 101 ASP A C 1
ATOM 827 O O . ASP A 1 101 ? -15.191 0.941 3.381 1.00 95.62 101 ASP A O 1
ATOM 831 N N . ASN A 1 102 ? -13.319 -0.267 3.597 1.00 95.88 102 ASN A N 1
ATOM 832 C CA . ASN A 1 102 ? -13.661 -0.821 4.906 1.00 95.88 102 ASN A CA 1
ATOM 833 C C . ASN A 1 102 ? -13.482 0.209 6.027 1.00 95.88 102 ASN A C 1
ATOM 835 O O . ASN A 1 102 ? -14.335 0.314 6.901 1.00 95.88 102 ASN A O 1
ATOM 839 N N . LEU A 1 103 ? -12.417 1.009 5.974 1.00 95.38 103 LEU A N 1
ATOM 840 C CA . LEU A 1 103 ? -12.178 2.131 6.885 1.00 95.38 103 LEU A CA 1
ATOM 841 C C . LEU A 1 103 ? -13.233 3.242 6.768 1.00 95.38 103 LEU A C 1
ATOM 843 O O . LEU A 1 103 ? -13.458 3.972 7.732 1.00 95.38 103 LEU A O 1
ATOM 847 N N . ALA A 1 104 ? -13.823 3.433 5.586 1.00 94.81 104 ALA A N 1
ATOM 848 C CA . ALA A 1 104 ? -14.885 4.409 5.353 1.00 94.81 104 ALA A CA 1
ATOM 849 C C . ALA A 1 104 ? -16.254 3.883 5.805 1.00 94.81 104 ALA A C 1
ATOM 851 O O . ALA A 1 104 ? -17.055 4.637 6.354 1.00 94.81 104 ALA A O 1
ATOM 852 N N . ASP A 1 105 ? -16.506 2.590 5.592 1.00 92.69 105 ASP A N 1
ATOM 853 C CA . ASP A 1 105 ? -17.725 1.918 6.024 1.00 92.69 105 ASP A CA 1
ATOM 854 C C . ASP A 1 105 ? -17.404 0.597 6.748 1.00 92.69 105 ASP A C 1
ATOM 856 O O . ASP A 1 105 ? -17.371 -0.468 6.108 1.00 92.69 105 ASP A O 1
ATOM 860 N N . PRO A 1 106 ? -17.177 0.665 8.077 1.00 89.38 106 PRO A N 1
ATOM 861 C CA . PRO A 1 106 ? -16.844 -0.489 8.909 1.00 89.38 106 PRO A CA 1
ATOM 862 C C . PRO A 1 106 ? -18.070 -1.320 9.316 1.00 89.38 106 PRO A C 1
ATOM 864 O O . PRO A 1 106 ? -17.965 -2.211 10.162 1.00 89.38 106 PRO A O 1
ATOM 867 N N . ARG A 1 107 ? -19.254 -1.043 8.758 1.00 85.06 107 ARG A N 1
ATOM 868 C CA . ARG A 1 107 ? -20.428 -1.893 8.977 1.00 85.06 107 ARG A CA 1
ATOM 869 C C . ARG A 1 107 ? -20.207 -3.246 8.299 1.00 85.06 107 ARG A C 1
ATOM 871 O O . ARG A 1 107 ? -19.593 -3.338 7.238 1.00 85.06 107 ARG A O 1
ATOM 878 N N . ASP A 1 108 ? -20.694 -4.305 8.938 1.00 82.44 108 ASP A N 1
ATOM 879 C CA . ASP A 1 108 ? -20.674 -5.672 8.405 1.00 82.44 108 ASP A CA 1
ATOM 880 C C . ASP A 1 108 ? -19.285 -6.221 8.016 1.00 82.44 108 ASP A C 1
ATOM 882 O O . ASP A 1 108 ? -19.179 -7.058 7.118 1.00 82.44 108 ASP A O 1
ATOM 886 N N . LEU A 1 109 ? -18.213 -5.840 8.729 1.00 86.94 109 LEU A N 1
ATOM 887 C CA . LEU A 1 109 ? -16.851 -6.379 8.523 1.00 86.94 109 LEU A CA 1
ATOM 888 C C . LEU A 1 109 ? -16.738 -7.909 8.670 1.00 86.94 109 LEU A C 1
ATOM 890 O O . LEU A 1 109 ? -15.740 -8.493 8.251 1.00 86.94 109 LEU A O 1
ATOM 894 N N . ASN A 1 110 ? -17.743 -8.564 9.258 1.00 81.62 110 ASN A N 1
ATOM 895 C CA . ASN A 1 110 ? -17.824 -10.023 9.344 1.00 81.62 110 ASN A CA 1
ATOM 896 C C . ASN A 1 110 ? -18.297 -10.681 8.030 1.00 81.62 110 ASN A C 1
ATOM 898 O O . ASN A 1 110 ? -18.222 -11.896 7.870 1.00 81.62 110 ASN A O 1
ATOM 902 N N . SER A 1 111 ? -18.799 -9.895 7.075 1.00 83.31 111 SER A N 1
ATOM 903 C CA . SER A 1 111 ? -19.237 -10.401 5.777 1.00 83.31 111 SER A CA 1
ATOM 904 C C . SER A 1 111 ? -18.046 -10.772 4.902 1.00 83.31 111 SER A C 1
ATOM 906 O O . SER A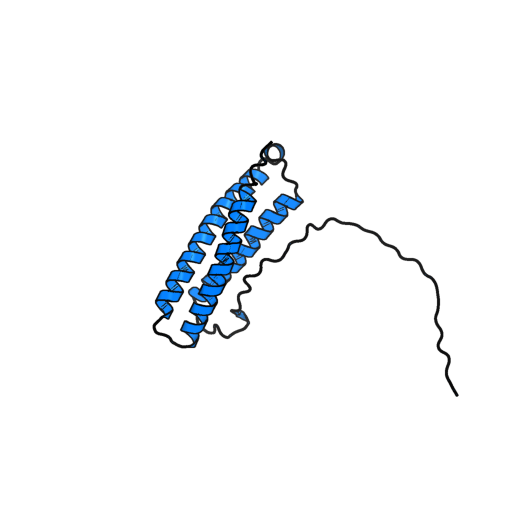 1 111 ? -17.128 -9.974 4.720 1.00 83.31 111 SER A O 1
ATOM 908 N N . ASN A 1 112 ? -18.126 -11.920 4.224 1.00 77.19 112 ASN A N 1
ATOM 909 C CA . ASN A 1 112 ? -17.101 -12.350 3.264 1.00 77.19 112 ASN A CA 1
ATOM 910 C C . ASN A 1 112 ? -16.828 -11.297 2.164 1.00 77.19 112 ASN A C 1
ATOM 912 O O . ASN A 1 112 ? -15.720 -11.190 1.653 1.00 77.19 112 ASN A O 1
ATOM 916 N N . ARG A 1 113 ? -17.821 -10.451 1.841 1.00 76.81 113 ARG A N 1
ATOM 917 C CA . ARG A 1 113 ? -17.696 -9.343 0.872 1.00 76.81 113 ARG A CA 1
ATOM 918 C C . ARG A 1 113 ? -16.690 -8.258 1.270 1.00 76.81 113 ARG A C 1
ATOM 920 O O . ARG A 1 113 ? -16.213 -7.546 0.396 1.00 76.81 113 ARG A O 1
ATOM 927 N N . LYS A 1 114 ? -16.407 -8.108 2.565 1.00 82.69 114 LYS A N 1
ATOM 928 C CA . LYS A 1 114 ? -15.468 -7.121 3.119 1.00 82.69 114 LYS A CA 1
ATOM 929 C C . LYS A 1 114 ? -14.112 -7.762 3.455 1.00 82.69 114 LYS A C 1
ATOM 931 O O . LYS A 1 114 ? -13.254 -7.101 4.034 1.00 82.69 114 LYS A O 1
ATOM 936 N N . SER A 1 115 ? -13.908 -9.034 3.100 1.00 87.19 115 SER A N 1
ATOM 937 C CA . SER A 1 115 ? -12.618 -9.707 3.258 1.00 87.19 115 SER A CA 1
ATOM 938 C C . SER A 1 115 ? -11.559 -9.057 2.365 1.00 87.19 115 SER A C 1
ATOM 940 O O . SER A 1 115 ? -11.803 -8.796 1.184 1.00 87.19 115 SER A O 1
ATOM 942 N N . VAL A 1 116 ? -10.383 -8.791 2.930 1.00 91.88 116 VAL A N 1
ATOM 943 C CA . VAL A 1 116 ? -9.238 -8.226 2.213 1.00 91.88 116 VAL A CA 1
ATOM 944 C C . VAL A 1 116 ? -8.133 -9.272 2.223 1.00 91.88 116 VAL A C 1
ATOM 946 O O . VAL A 1 116 ? -7.637 -9.632 3.283 1.00 91.88 116 VAL A O 1
ATOM 949 N N . SER A 1 117 ? -7.757 -9.764 1.042 1.00 93.00 117 SER A N 1
ATOM 950 C CA . SER A 1 117 ? -6.509 -10.510 0.884 1.00 93.00 117 SER A CA 1
ATOM 951 C C . SER A 1 117 ? -5.382 -9.514 0.653 1.00 93.00 117 SER A C 1
ATOM 953 O O . SER A 1 117 ? -5.487 -8.691 -0.257 1.00 93.00 117 SER A O 1
ATOM 955 N N . PHE A 1 118 ? -4.338 -9.587 1.476 1.00 93.81 118 PHE A N 1
ATOM 956 C CA . PHE A 1 118 ? -3.117 -8.790 1.332 1.00 93.81 118 PHE A CA 1
ATOM 957 C C . PHE A 1 118 ? -2.048 -9.502 0.492 1.00 93.81 118 PHE A C 1
ATOM 959 O O . PHE A 1 118 ? -0.970 -8.952 0.277 1.00 93.81 118 PHE A O 1
ATOM 966 N N . GLU A 1 119 ? -2.329 -10.715 0.008 1.00 90.06 119 GLU A N 1
ATOM 967 C CA . GLU A 1 119 ? -1.410 -11.428 -0.872 1.00 90.06 119 GLU A CA 1
ATOM 968 C C . GLU A 1 119 ? -1.444 -10.831 -2.277 1.00 90.06 119 GLU A C 1
ATOM 970 O O . GLU A 1 119 ? -2.511 -10.671 -2.877 1.00 90.06 119 GLU A O 1
ATOM 975 N N . ILE A 1 120 ? -0.261 -10.520 -2.806 1.00 88.00 120 ILE A N 1
ATOM 976 C CA . ILE A 1 120 ? -0.097 -10.060 -4.182 1.00 88.00 120 ILE A CA 1
ATOM 977 C C . ILE A 1 120 ? 0.021 -11.302 -5.071 1.00 88.00 120 ILE A C 1
ATOM 979 O O . ILE A 1 120 ? 0.948 -12.092 -4.870 1.00 88.00 120 ILE A O 1
ATOM 983 N N . PRO A 1 121 ? -0.879 -11.491 -6.051 1.00 80.81 121 PRO A N 1
ATOM 984 C CA . PRO A 1 121 ? -0.759 -12.570 -7.017 1.00 80.81 121 PRO A CA 1
ATOM 985 C C . PRO A 1 121 ? 0.616 -12.549 -7.686 1.00 80.81 121 PRO A C 1
ATOM 987 O O . PRO A 1 121 ? 1.065 -11.529 -8.214 1.00 80.81 121 PRO A O 1
ATOM 990 N N . THR A 1 122 ? 1.297 -13.691 -7.690 1.00 70.56 122 THR A N 1
ATOM 991 C CA . THR A 1 122 ? 2.504 -13.858 -8.492 1.00 70.56 122 THR A CA 1
ATOM 992 C C . THR A 1 122 ? 2.096 -13.949 -9.957 1.00 70.56 122 THR A C 1
ATOM 994 O O . THR A 1 122 ? 1.695 -14.998 -10.458 1.00 70.56 122 THR A O 1
ATOM 997 N N . HIS A 1 123 ? 2.188 -12.827 -10.670 1.00 63.03 123 HIS A N 1
ATOM 998 C CA . HIS A 1 123 ? 2.045 -12.811 -12.123 1.00 63.03 123 HIS A CA 1
ATOM 999 C C . HIS A 1 123 ? 3.288 -13.455 -12.732 1.00 63.03 123 HIS A C 1
ATOM 1001 O O . HIS A 1 123 ? 4.283 -12.790 -13.013 1.00 63.03 123 HIS A O 1
ATOM 1007 N N . ALA A 1 124 ? 3.261 -14.781 -12.872 1.00 46.12 124 ALA A N 1
ATOM 1008 C CA . ALA A 1 124 ? 4.271 -15.497 -13.631 1.00 46.12 124 ALA A CA 1
ATOM 1009 C C . ALA A 1 124 ? 4.302 -14.928 -15.057 1.00 46.12 124 ALA A C 1
ATOM 1011 O O . ALA A 1 124 ? 3.262 -14.836 -15.715 1.00 46.12 124 ALA A O 1
ATOM 1012 N N . ALA A 1 125 ? 5.489 -14.543 -15.530 1.00 44.38 125 ALA A N 1
ATOM 1013 C CA . ALA A 1 125 ? 5.697 -14.157 -16.918 1.00 44.38 125 ALA A CA 1
ATOM 1014 C C . ALA A 1 125 ? 5.166 -15.281 -17.818 1.00 44.38 125 ALA A C 1
ATOM 1016 O O . ALA A 1 125 ? 5.636 -16.419 -17.742 1.00 44.38 125 ALA A O 1
ATOM 1017 N N . VAL A 1 126 ? 4.149 -14.982 -18.632 1.00 42.84 126 VAL A N 1
ATOM 1018 C CA . VAL A 1 126 ? 3.538 -15.950 -19.546 1.00 42.84 126 VAL A CA 1
ATOM 1019 C C . VAL A 1 126 ? 4.479 -16.159 -20.739 1.00 42.84 126 VAL A C 1
ATOM 1021 O O . VAL A 1 126 ? 4.249 -15.709 -21.853 1.00 42.84 126 VAL A O 1
ATOM 1024 N N . ASN A 1 127 ? 5.600 -16.837 -20.506 1.00 36.53 127 ASN A N 1
ATOM 1025 C CA . ASN A 1 127 ? 6.460 -17.287 -21.590 1.00 36.53 127 ASN A CA 1
ATOM 1026 C C . ASN A 1 127 ? 5.836 -18.544 -22.191 1.00 36.53 127 ASN A C 1
ATOM 1028 O O . ASN A 1 127 ? 5.850 -19.626 -21.604 1.00 36.53 127 ASN A O 1
ATOM 1032 N N . GLY A 1 128 ? 5.225 -18.365 -23.361 1.00 46.22 128 GLY A N 1
ATOM 1033 C CA . GLY A 1 128 ? 4.643 -19.441 -24.139 1.00 46.22 128 GLY A CA 1
ATOM 1034 C C . GLY A 1 128 ? 5.686 -20.484 -24.526 1.00 46.22 128 GLY A C 1
ATOM 1035 O O . GLY A 1 128 ? 6.568 -20.217 -25.334 1.00 46.22 128 GLY A O 1
ATOM 1036 N N . THR A 1 129 ? 5.489 -21.709 -24.046 1.00 35.19 129 THR A N 1
ATOM 1037 C CA . THR A 1 129 ? 5.983 -22.906 -24.725 1.00 35.19 129 THR A CA 1
ATOM 1038 C C . THR A 1 129 ? 4.780 -23.774 -25.052 1.00 35.19 129 THR A C 1
ATOM 1040 O O . THR A 1 129 ? 4.322 -24.594 -24.259 1.00 35.19 129 THR A O 1
ATOM 1043 N N . VAL A 1 130 ? 4.254 -23.587 -26.263 1.00 45.56 130 VAL A N 1
ATOM 1044 C CA . VAL A 1 130 ? 3.536 -24.654 -26.957 1.00 45.56 130 VAL A CA 1
ATOM 1045 C C . VAL A 1 130 ? 4.490 -25.845 -27.048 1.00 45.56 130 VAL A C 1
ATOM 1047 O O . VAL A 1 130 ? 5.527 -25.791 -27.701 1.00 45.56 130 VAL A O 1
ATOM 1050 N N . SER A 1 131 ? 4.128 -26.949 -26.411 1.00 39.28 131 SER A N 1
ATOM 1051 C CA . SER A 1 131 ? 4.541 -28.278 -26.850 1.00 39.28 131 SER A CA 1
ATOM 1052 C C . SER A 1 131 ? 3.339 -29.195 -26.749 1.00 39.28 131 SER A C 1
ATOM 1054 O O . SER A 1 131 ? 3.079 -29.879 -25.765 1.00 39.28 131 SER A O 1
ATOM 1056 N N . ARG A 1 132 ? 2.566 -29.138 -27.831 1.00 41.19 132 ARG A N 1
ATOM 1057 C CA . ARG A 1 132 ? 1.575 -30.128 -28.214 1.00 41.19 132 ARG A CA 1
ATOM 1058 C C . ARG A 1 132 ? 2.332 -31.448 -28.415 1.00 41.19 132 ARG A C 1
ATOM 1060 O O . ARG A 1 132 ? 3.113 -31.553 -29.354 1.00 41.19 132 ARG A O 1
ATOM 1067 N N . LYS A 1 133 ? 2.102 -32.454 -27.570 1.00 38.47 133 LYS A N 1
ATOM 1068 C CA . LYS A 1 133 ? 2.419 -33.847 -27.913 1.00 38.47 133 LYS A CA 1
ATOM 1069 C C . LYS A 1 133 ? 1.168 -34.695 -27.729 1.00 38.47 133 LYS A C 1
ATOM 1071 O O . LYS A 1 133 ? 0.902 -35.240 -26.666 1.00 38.47 133 LYS A O 1
ATOM 1076 N N . VAL A 1 134 ? 0.374 -34.745 -28.793 1.00 43.44 134 VAL A N 1
ATOM 1077 C CA . VAL A 1 134 ? -0.580 -35.825 -29.031 1.00 43.44 134 VAL A CA 1
ATOM 1078 C C . VAL A 1 134 ? 0.185 -36.847 -29.864 1.00 43.44 134 VAL A C 1
ATOM 1080 O O . VAL A 1 134 ? 0.647 -36.471 -30.933 1.00 43.44 134 VAL A O 1
ATOM 1083 N N . GLU A 1 135 ? 0.362 -38.076 -29.372 1.00 34.53 135 GLU A N 1
ATOM 1084 C CA . GLU A 1 135 ? 0.071 -39.308 -30.127 1.00 34.53 135 GLU A CA 1
ATOM 1085 C C . GLU A 1 135 ? 0.320 -40.568 -29.265 1.00 34.53 135 GLU A C 1
ATOM 1087 O O . GLU A 1 135 ? 1.446 -40.883 -28.896 1.00 34.53 135 GLU A O 1
ATOM 1092 N N . LYS A 1 136 ? -0.807 -41.216 -28.927 1.00 41.31 136 LYS A N 1
ATOM 1093 C CA . LYS A 1 136 ? -1.138 -42.656 -28.873 1.00 41.31 136 LYS A CA 1
ATOM 1094 C C . LYS A 1 136 ? -0.038 -43.682 -28.548 1.00 41.31 136 LYS A C 1
ATOM 1096 O O . LYS A 1 136 ? 0.881 -43.838 -29.333 1.00 41.31 136 LYS A O 1
ATOM 1101 N N . THR A 1 137 ? -0.335 -44.570 -27.589 1.00 42.34 137 THR A N 1
ATOM 1102 C CA . THR A 1 137 ? -0.492 -46.020 -27.852 1.00 42.34 137 THR A CA 1
ATOM 1103 C C . THR A 1 137 ? -1.350 -46.724 -26.780 1.00 42.34 137 THR A C 1
ATOM 1105 O O . THR A 1 137 ? -1.055 -46.719 -25.593 1.00 42.34 137 THR A O 1
ATOM 1108 N N . ASN A 1 138 ? -2.458 -47.281 -27.268 1.00 38.47 138 ASN A N 1
ATOM 1109 C CA . ASN A 1 138 ? -3.272 -48.443 -26.881 1.00 38.47 138 ASN A CA 1
ATOM 1110 C C . ASN A 1 138 ? -2.999 -49.222 -25.576 1.00 38.47 138 ASN A C 1
ATOM 1112 O O . ASN A 1 138 ? -1.892 -49.692 -25.335 1.00 38.47 138 ASN A O 1
ATOM 1116 N N . GLY A 1 139 ? -4.090 -49.555 -24.872 1.00 36.78 139 GLY A N 1
ATOM 1117 C CA . GLY A 1 139 ? -4.118 -50.638 -23.882 1.00 36.78 139 GLY A CA 1
ATOM 1118 C C . GLY A 1 139 ? -5.434 -50.770 -23.107 1.00 36.78 139 GLY A C 1
ATOM 1119 O O . GLY A 1 139 ? -5.421 -50.753 -21.883 1.00 36.78 139 GLY A O 1
ATOM 1120 N N . PHE A 1 140 ? -6.575 -50.858 -23.798 1.00 39.25 140 PHE A N 1
ATOM 1121 C CA . PHE A 1 140 ? -7.869 -51.196 -23.190 1.00 39.25 140 PHE A CA 1
ATOM 1122 C C . PHE A 1 140 ? -7.995 -52.720 -23.073 1.00 39.25 140 PHE A C 1
ATOM 1124 O O . PHE A 1 140 ? -8.083 -53.374 -24.103 1.00 39.25 140 PHE A O 1
ATOM 1131 N N . THR A 1 141 ? -8.066 -53.254 -21.850 1.00 57.16 141 THR A N 1
ATOM 1132 C CA . THR A 1 141 ? -8.945 -54.381 -21.463 1.00 57.16 141 THR A CA 1
ATOM 1133 C C . THR A 1 141 ? -8.977 -54.507 -19.938 1.00 57.16 141 THR A C 1
ATOM 1135 O O . THR A 1 141 ? -7.922 -54.651 -19.321 1.00 57.16 141 THR A O 1
ATOM 1138 N N . PRO A 1 142 ? -10.173 -54.585 -19.336 1.00 44.47 142 PRO A N 1
ATOM 1139 C CA . PRO A 1 142 ? -10.401 -55.626 -18.342 1.00 44.47 142 PRO A CA 1
ATOM 1140 C C . PRO A 1 142 ? -11.660 -56.419 -18.709 1.00 44.47 142 PRO A C 1
ATOM 1142 O O . PRO A 1 142 ? -12.766 -55.881 -18.740 1.00 44.47 142 PRO A O 1
ATOM 1145 N N . ALA A 1 143 ? -11.484 -57.708 -19.000 1.00 50.78 143 ALA A N 1
ATOM 1146 C CA . ALA A 1 143 ? -12.580 -58.649 -19.188 1.00 50.78 143 ALA A CA 1
ATOM 1147 C C . ALA A 1 143 ? -12.806 -59.458 -17.899 1.00 50.78 143 ALA A C 1
ATOM 1149 O O . ALA A 1 143 ? -11.915 -60.140 -17.402 1.00 50.78 143 ALA A O 1
ATOM 1150 N N . HIS A 1 144 ? -14.015 -59.276 -17.374 1.00 44.94 144 HIS A N 1
ATOM 1151 C CA . HIS A 1 144 ? -14.840 -60.103 -16.494 1.00 44.94 144 HIS A CA 1
ATOM 1152 C C . HIS A 1 144 ? -14.356 -61.500 -16.037 1.00 44.94 144 HIS A C 1
ATOM 1154 O O . HIS A 1 144 ? -14.030 -62.368 -16.840 1.00 44.94 144 HIS A O 1
ATOM 1160 N N . LYS A 1 145 ? -14.515 -61.725 -14.721 1.00 46.38 145 LYS A N 1
ATOM 1161 C CA . LYS A 1 145 ? -14.829 -63.013 -14.059 1.00 46.38 145 LYS A CA 1
ATOM 1162 C C . LYS A 1 145 ? -16.206 -63.537 -14.534 1.00 46.38 145 LYS A C 1
ATOM 1164 O O . LYS A 1 145 ? -17.036 -62.701 -14.911 1.00 46.38 145 LYS A O 1
ATOM 1169 N N . PRO A 1 146 ? -16.505 -64.850 -14.481 1.00 55.31 146 PRO A N 1
ATOM 1170 C CA . PRO A 1 146 ? -16.405 -65.709 -13.290 1.00 55.31 146 PRO A CA 1
ATOM 1171 C C . PRO A 1 146 ? -15.376 -66.841 -13.375 1.00 55.31 146 PRO A C 1
ATOM 1173 O O . PRO A 1 146 ? -15.163 -67.378 -14.482 1.00 55.31 146 PRO A O 1
#

Secondary structure (DSSP, 8-state):
---PPPHHHHHHHHHHHHHHHHHHHHHHHHHHHHTT-TTHHHHHHHHHHHHHHHHHHHHHHHHHHHHHHH-HHHH---HHHHHHHHHHHHHHHHHHHHHHHHHH--TTTTSGGG----PPP-------------------------

Foldseek 3Di:
DDPDPDVLVVLLVVLLVLLVVLVVLLVVLLVCVVVVHPCNVVSLVVNVVSLVVSVVSLVVLVVVLVVCVVCVVVVVQDPLRSVQSVLSSVQSVVLSVLSVVCSVPVPPCVDPVSDGDSDRDDPDRPPDDDDDDDDDDDDDDDDDDD

InterPro domains:
  IPR010989 SNARE [SSF47661] (6-104)
  IPR015260 Syntaxin 6/10/61, N-terminal [PF09177] (6-100)

Organism: Schistocephalus solidus (NCBI:txid70667)

Radius of gyration: 23.38 Å; chains: 1; bounding box: 52×74×53 Å